Protein AF-A0A1G9HUJ6-F1 (afdb_monomer_lite)

Structure (mmCIF, N/CA/C/O backbone):
data_AF-A0A1G9HUJ6-F1
#
_entry.id   AF-A0A1G9HUJ6-F1
#
loop_
_atom_site.group_PDB
_atom_site.id
_atom_site.type_symbol
_atom_site.label_atom_id
_atom_site.label_alt_id
_atom_site.label_comp_id
_atom_site.label_asym_id
_atom_site.label_entity_id
_atom_site.label_seq_id
_atom_site.pdbx_PDB_ins_code
_atom_site.Cartn_x
_atom_site.Cartn_y
_atom_site.Cartn_z
_atom_site.occupancy
_atom_site.B_iso_or_equiv
_atom_site.auth_seq_id
_atom_site.auth_comp_id
_atom_site.auth_asym_id
_atom_site.auth_atom_id
_atom_site.pdbx_PDB_model_num
ATOM 1 N N . MET A 1 1 ? -15.158 20.736 -7.679 1.00 43.81 1 MET A N 1
ATOM 2 C CA . MET A 1 1 ? -15.222 19.422 -6.992 1.00 43.81 1 MET A CA 1
ATOM 3 C C . MET A 1 1 ? -14.948 18.378 -8.065 1.00 43.81 1 MET A C 1
ATOM 5 O O . MET A 1 1 ? -15.687 18.377 -9.026 1.00 43.81 1 MET A O 1
ATOM 9 N N . THR A 1 2 ? -13.885 17.581 -8.113 1.00 42.66 2 THR A N 1
ATOM 10 C CA . THR A 1 2 ? -12.981 17.024 -7.097 1.00 42.66 2 THR A CA 1
ATOM 11 C C . THR A 1 2 ? -11.716 16.557 -7.832 1.00 42.66 2 THR A C 1
ATOM 13 O O . THR A 1 2 ? -11.769 15.558 -8.539 1.00 42.66 2 THR A O 1
ATOM 16 N N . SER A 1 3 ? -10.585 17.248 -7.661 1.00 42.00 3 SER A N 1
ATOM 17 C CA . SER A 1 3 ? -9.268 16.795 -8.142 1.00 42.00 3 SER A CA 1
ATOM 18 C C . SER A 1 3 ? -8.355 16.583 -6.934 1.00 42.00 3 SER A C 1
ATOM 20 O O . SER A 1 3 ? -7.517 17.410 -6.601 1.00 42.00 3 SER A O 1
ATOM 22 N N . HIS A 1 4 ? -8.610 15.514 -6.177 1.00 45.97 4 HIS A N 1
ATOM 23 C CA . HIS A 1 4 ? -7.849 15.189 -4.960 1.00 45.97 4 HIS A CA 1
ATOM 24 C C . HIS A 1 4 ? -7.481 13.702 -4.859 1.00 45.97 4 HIS A C 1
ATOM 26 O O . HIS A 1 4 ? -7.216 13.213 -3.765 1.00 45.97 4 HIS A O 1
ATOM 32 N N . ARG A 1 5 ? -7.447 12.958 -5.974 1.00 47.28 5 ARG A N 1
ATOM 33 C CA . ARG A 1 5 ? -7.142 11.515 -5.934 1.00 47.28 5 ARG A CA 1
ATOM 34 C C . ARG A 1 5 ? -5.763 11.083 -6.430 1.00 47.28 5 ARG A C 1
ATOM 36 O O . ARG A 1 5 ? -5.448 9.915 -6.274 1.00 47.28 5 ARG A O 1
ATOM 43 N N . VAL A 1 6 ? -4.904 11.980 -6.923 1.00 48.56 6 VAL A N 1
ATOM 44 C CA . VAL A 1 6 ? -3.608 11.559 -7.501 1.00 48.56 6 VAL A CA 1
ATOM 45 C C . VAL A 1 6 ? -2.479 12.558 -7.206 1.00 48.56 6 VAL A C 1
ATOM 47 O O . VAL A 1 6 ? -1.845 13.085 -8.109 1.00 48.56 6 VAL A O 1
ATOM 50 N N . HIS A 1 7 ? -2.221 12.873 -5.934 1.00 51.88 7 HIS A N 1
ATOM 51 C CA . HIS A 1 7 ? -1.004 13.629 -5.577 1.00 51.88 7 HIS A CA 1
ATOM 52 C C . HIS A 1 7 ? 0.163 12.726 -5.156 1.00 51.88 7 HIS A C 1
ATOM 54 O O . HIS A 1 7 ? 1.314 13.112 -5.324 1.00 51.88 7 HIS A O 1
ATOM 60 N N . ASN A 1 8 ? -0.105 11.509 -4.671 1.00 53.94 8 ASN A N 1
ATOM 61 C CA . ASN A 1 8 ? 0.956 10.632 -4.165 1.00 53.94 8 ASN A CA 1
ATOM 62 C C . ASN A 1 8 ? 1.670 9.832 -5.265 1.00 53.94 8 ASN A C 1
ATOM 64 O O . ASN A 1 8 ? 2.846 9.531 -5.104 1.00 53.94 8 ASN A O 1
ATOM 68 N N . LEU A 1 9 ? 1.003 9.543 -6.389 1.00 54.38 9 LEU A N 1
ATOM 69 C CA . LEU A 1 9 ? 1.591 8.766 -7.490 1.00 54.38 9 LEU A CA 1
ATOM 70 C C . LEU A 1 9 ? 2.582 9.576 -8.342 1.00 54.38 9 LEU A C 1
ATOM 72 O O . LEU A 1 9 ? 3.527 9.006 -8.867 1.00 54.38 9 LEU A O 1
ATOM 76 N N . LYS A 1 10 ? 2.461 10.913 -8.378 1.00 55.78 10 LYS A N 1
ATOM 77 C CA . LYS A 1 10 ? 3.434 11.794 -9.057 1.00 55.78 10 LYS A CA 1
ATOM 78 C C . LYS A 1 10 ? 4.864 11.674 -8.520 1.00 55.78 10 LYS A C 1
ATOM 80 O O . LYS A 1 10 ? 5.799 12.068 -9.203 1.00 55.78 10 LYS A O 1
ATOM 85 N N . LYS A 1 11 ? 5.053 11.153 -7.303 1.00 60.00 11 LYS A N 1
ATOM 86 C CA . LYS A 1 11 ? 6.392 10.906 -6.744 1.00 60.00 11 LYS A CA 1
ATOM 87 C C . LYS A 1 11 ? 7.145 9.788 -7.470 1.00 60.00 11 LYS A C 1
ATOM 89 O O . LYS A 1 11 ? 8.364 9.738 -7.368 1.00 60.00 11 LYS A O 1
ATOM 94 N N . PHE A 1 12 ? 6.430 8.919 -8.180 1.00 60.19 12 PHE A N 1
ATOM 95 C CA . PHE A 1 12 ? 6.979 7.736 -8.842 1.00 60.19 12 PHE A CA 1
ATOM 96 C C . PHE A 1 12 ? 7.032 7.883 -10.368 1.00 60.19 12 PHE A C 1
ATOM 98 O O . PHE A 1 12 ? 7.482 6.984 -11.053 1.00 60.19 12 PHE A O 1
ATOM 105 N N . ASP A 1 13 ? 6.662 9.048 -10.904 1.00 57.78 13 ASP A N 1
ATOM 106 C CA . ASP A 1 13 ? 6.658 9.343 -12.346 1.00 57.78 13 ASP A CA 1
ATOM 107 C C . ASP A 1 13 ? 8.056 9.209 -12.999 1.00 57.78 13 ASP A C 1
ATOM 109 O O . ASP A 1 13 ? 8.182 8.998 -14.197 1.00 57.78 13 ASP A O 1
ATOM 113 N N . ASN A 1 14 ? 9.129 9.284 -12.200 1.00 60.34 14 ASN A N 1
ATOM 114 C CA . ASN A 1 14 ? 10.518 9.145 -12.656 1.00 60.34 14 ASN A CA 1
ATOM 115 C C . ASN A 1 14 ? 11.104 7.726 -12.512 1.00 60.34 14 ASN A C 1
ATOM 117 O O . ASN A 1 14 ? 12.304 7.557 -12.715 1.00 60.34 14 ASN A O 1
ATOM 121 N N . THR A 1 15 ? 10.322 6.706 -12.138 1.00 64.44 15 THR A N 1
ATOM 122 C CA . THR A 1 15 ? 10.865 5.344 -11.956 1.00 64.44 15 THR A CA 1
ATOM 123 C C . THR A 1 15 ? 10.963 4.542 -13.253 1.00 64.44 15 THR A C 1
ATOM 125 O O . THR A 1 15 ? 11.563 3.474 -13.243 1.00 64.44 15 THR A O 1
ATOM 128 N N . GLY A 1 16 ? 10.408 5.047 -14.362 1.00 69.88 16 GLY A N 1
ATOM 129 C CA . GLY A 1 16 ? 10.377 4.345 -15.652 1.00 69.88 16 GLY A CA 1
ATOM 130 C C . GLY A 1 16 ? 9.328 3.229 -15.743 1.00 69.88 16 GLY A C 1
ATOM 131 O O . GLY A 1 16 ? 9.265 2.557 -16.765 1.00 69.88 16 GLY A O 1
ATOM 132 N N . GLU A 1 17 ? 8.513 3.061 -14.699 1.00 78.12 17 GLU A N 1
ATOM 133 C CA . GLU A 1 17 ? 7.404 2.102 -14.639 1.00 78.12 17 GLU A CA 1
ATOM 134 C C . GLU A 1 17 ? 6.116 2.712 -15.189 1.00 78.12 17 GLU A C 1
ATOM 136 O O . GLU A 1 17 ? 5.870 3.914 -15.036 1.00 78.12 17 GLU A O 1
ATOM 141 N N . ASP A 1 18 ? 5.277 1.870 -15.791 1.00 85.88 18 ASP A N 1
ATOM 142 C CA . ASP A 1 18 ? 3.991 2.301 -16.319 1.00 85.88 18 ASP A CA 1
ATOM 143 C C . ASP A 1 18 ? 3.049 2.750 -15.189 1.00 85.88 18 ASP A C 1
ATOM 145 O O . ASP A 1 18 ? 2.953 2.144 -14.115 1.00 85.88 18 ASP A O 1
ATOM 149 N N . MET A 1 19 ? 2.344 3.858 -15.416 1.00 82.75 19 MET A N 1
ATOM 150 C CA . MET A 1 19 ? 1.463 4.433 -14.404 1.00 82.75 19 MET A CA 1
AT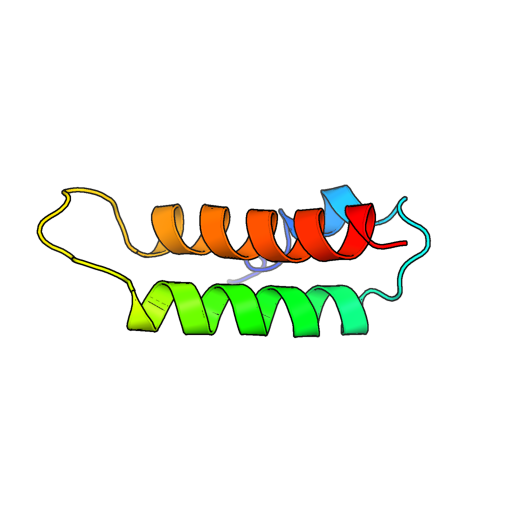OM 151 C C . MET A 1 19 ? 0.294 3.495 -14.062 1.00 82.75 19 MET A C 1
ATOM 153 O O . MET A 1 19 ? -0.138 3.470 -12.907 1.00 82.75 19 MET A O 1
ATOM 157 N N . GLU A 1 20 ? -0.201 2.713 -15.023 1.00 87.38 20 GLU A N 1
ATOM 158 C CA . GLU A 1 20 ? -1.270 1.730 -14.815 1.00 87.38 20 GLU A CA 1
ATOM 159 C C . GLU A 1 20 ? -0.789 0.569 -13.927 1.00 87.38 20 GLU A C 1
ATOM 161 O O . GLU A 1 20 ? -1.539 0.095 -13.062 1.00 87.38 20 GLU A O 1
ATOM 166 N N . ASP A 1 21 ? 0.480 0.169 -14.052 1.00 88.38 21 ASP A N 1
ATOM 167 C CA . ASP A 1 21 ? 1.094 -0.852 -13.197 1.00 88.38 21 ASP A CA 1
ATOM 168 C C . ASP A 1 21 ? 1.228 -0.346 -11.756 1.00 88.38 21 ASP A C 1
ATOM 170 O O . ASP A 1 21 ? 0.800 -1.014 -10.808 1.00 88.38 21 ASP A O 1
ATOM 174 N N . LEU A 1 22 ? 1.699 0.892 -11.568 1.00 88.56 22 LEU A N 1
ATOM 175 C CA . LEU A 1 22 ? 1.769 1.530 -10.247 1.00 88.56 22 LEU A CA 1
ATOM 176 C C . LEU A 1 22 ? 0.386 1.686 -9.591 1.00 88.56 22 LEU A C 1
ATOM 178 O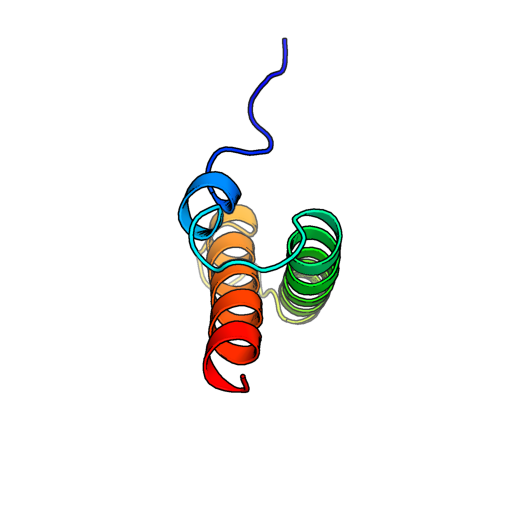 O . LEU A 1 22 ? 0.254 1.523 -8.373 1.00 88.56 22 LEU A O 1
ATOM 182 N N . ILE A 1 23 ? -0.659 1.979 -10.373 1.00 89.31 23 ILE A N 1
ATOM 183 C CA . ILE A 1 23 ? -2.049 2.025 -9.890 1.00 89.31 23 ILE A CA 1
ATOM 184 C C . ILE A 1 23 ? -2.518 0.631 -9.465 1.00 89.31 23 ILE A C 1
ATOM 186 O O . ILE A 1 23 ? -3.148 0.489 -8.409 1.00 89.31 23 ILE A O 1
ATOM 190 N N . SER A 1 24 ? -2.195 -0.400 -10.242 1.00 93.88 24 SER A N 1
ATOM 191 C CA . SER A 1 24 ? -2.541 -1.790 -9.934 1.00 93.88 24 SER A CA 1
ATOM 192 C C . SER A 1 24 ? -1.865 -2.259 -8.641 1.00 93.88 24 SER A C 1
ATOM 194 O O . SER A 1 24 ? -2.541 -2.740 -7.727 1.00 93.88 24 SER A O 1
ATOM 196 N N . ILE A 1 25 ? -0.562 -2.004 -8.488 1.00 93.31 25 ILE A N 1
ATOM 197 C CA . ILE A 1 25 ? 0.206 -2.291 -7.264 1.00 93.31 25 ILE A CA 1
ATOM 198 C C . ILE A 1 25 ? -0.353 -1.508 -6.070 1.00 93.31 25 ILE A C 1
ATOM 200 O O . ILE A 1 25 ? -0.577 -2.061 -4.989 1.00 93.31 25 ILE A O 1
ATOM 204 N N . GLY A 1 26 ? -0.646 -0.220 -6.258 1.00 93.75 26 GLY A N 1
ATOM 205 C CA . GLY A 1 26 ? -1.264 0.598 -5.221 1.00 93.75 26 GLY A CA 1
ATOM 206 C C . GLY A 1 26 ? -2.640 0.072 -4.799 1.00 93.75 26 GLY A C 1
ATOM 207 O O . GLY A 1 26 ? -2.975 0.088 -3.614 1.00 93.75 26 GLY A O 1
ATOM 208 N N . THR A 1 27 ? -3.422 -0.468 -5.733 1.00 94.62 27 THR A N 1
ATOM 209 C CA . THR A 1 27 ? -4.724 -1.087 -5.443 1.00 94.62 27 THR A CA 1
ATOM 210 C C . THR A 1 27 ? -4.568 -2.328 -4.563 1.00 94.62 27 THR A C 1
ATOM 212 O O . THR A 1 27 ? -5.312 -2.477 -3.591 1.00 94.62 27 THR A O 1
ATOM 215 N N . ILE A 1 28 ? -3.553 -3.162 -4.813 1.00 95.12 28 ILE A N 1
ATOM 216 C CA . ILE A 1 28 ? -3.206 -4.300 -3.943 1.00 95.12 28 ILE A CA 1
ATOM 217 C C . ILE A 1 28 ? -2.880 -3.809 -2.521 1.00 95.12 28 ILE A C 1
ATOM 219 O O . ILE A 1 28 ? -3.414 -4.333 -1.538 1.00 95.12 28 ILE A O 1
ATOM 223 N N . GLY A 1 29 ? -2.076 -2.747 -2.397 1.00 95.25 29 GLY A N 1
ATOM 224 C CA . GLY A 1 29 ? -1.750 -2.133 -1.105 1.00 95.25 29 GLY A CA 1
ATOM 225 C C . GLY A 1 29 ? -2.966 -1.577 -0.366 1.00 95.25 29 GLY A C 1
ATOM 226 O O . GLY A 1 29 ? -3.056 -1.696 0.858 1.00 95.25 29 GLY A O 1
ATOM 227 N N . LEU A 1 30 ? -3.935 -1.021 -1.094 1.00 94.62 30 LEU A N 1
ATOM 228 C CA . LEU A 1 30 ? -5.190 -0.537 -0.526 1.00 94.62 30 LEU A CA 1
ATOM 229 C C . LEU A 1 30 ? -6.069 -1.682 -0.002 1.00 94.62 30 LEU A C 1
ATOM 231 O O . LEU A 1 30 ? -6.604 -1.564 1.100 1.00 94.62 30 LEU A O 1
ATOM 235 N N . ILE A 1 31 ? -6.200 -2.783 -0.747 1.00 96.12 31 ILE A N 1
ATOM 236 C CA . ILE A 1 31 ? -6.977 -3.959 -0.320 1.00 96.12 31 ILE A CA 1
ATOM 237 C C . ILE A 1 31 ? -6.399 -4.516 0.985 1.00 96.12 31 ILE A C 1
ATOM 239 O O . ILE A 1 31 ? -7.109 -4.594 1.989 1.00 96.12 31 ILE A O 1
ATOM 243 N N . LYS A 1 32 ? -5.083 -4.765 1.020 1.00 93.88 32 LYS A N 1
ATOM 244 C CA . LYS A 1 32 ? -4.375 -5.244 2.222 1.00 93.88 32 LYS A CA 1
ATOM 245 C C . LYS A 1 32 ? -4.563 -4.296 3.404 1.00 93.88 32 LYS A C 1
ATOM 247 O O . LYS A 1 32 ? -4.731 -4.746 4.542 1.00 93.88 32 LYS A O 1
ATOM 252 N N . ALA A 1 33 ? -4.551 -2.985 3.148 1.00 95.12 33 ALA A N 1
ATOM 253 C CA . ALA A 1 33 ? -4.799 -1.986 4.176 1.00 95.12 33 ALA A CA 1
ATOM 254 C C . ALA A 1 33 ? -6.209 -2.104 4.753 1.00 95.12 33 ALA A C 1
ATOM 256 O O . ALA A 1 33 ? -6.358 -2.065 5.969 1.00 95.12 33 ALA A O 1
ATOM 257 N N . ILE A 1 34 ? -7.233 -2.254 3.910 1.00 94.56 34 ILE A N 1
ATOM 258 C CA . ILE A 1 34 ? -8.626 -2.390 4.351 1.00 94.56 34 ILE A CA 1
ATOM 259 C C . ILE A 1 34 ? -8.805 -3.673 5.171 1.00 94.56 34 ILE A C 1
ATOM 261 O O . ILE A 1 34 ? -9.370 -3.613 6.262 1.00 94.56 34 ILE A O 1
ATOM 265 N N . GLU A 1 35 ? -8.266 -4.803 4.709 1.00 95.38 35 GLU A N 1
ATOM 266 C CA . GLU A 1 35 ? -8.361 -6.093 5.410 1.00 95.38 35 GLU A CA 1
ATOM 267 C C . GLU A 1 35 ? -7.620 -6.095 6.761 1.00 95.38 35 GLU A C 1
ATOM 269 O O . GLU A 1 35 ? -8.082 -6.651 7.764 1.00 95.38 35 GLU A O 1
ATOM 274 N N . SER A 1 36 ? -6.465 -5.429 6.818 1.00 93.62 36 SER A N 1
ATOM 275 C CA . SER A 1 36 ? -5.614 -5.383 8.014 1.00 93.62 36 SER A CA 1
ATOM 276 C C . SER A 1 36 ? -5.949 -4.232 8.962 1.00 93.62 36 SER A C 1
ATOM 278 O O . SER A 1 36 ? -5.433 -4.190 10.086 1.00 93.62 36 SER A O 1
ATOM 280 N N . TYR A 1 37 ? -6.791 -3.284 8.544 1.00 95.38 37 TYR A N 1
ATOM 281 C CA . TYR A 1 37 ? -7.096 -2.107 9.344 1.00 95.38 37 TYR A CA 1
ATOM 282 C C . TYR A 1 37 ? -7.767 -2.498 10.663 1.00 95.38 37 TYR A C 1
ATOM 284 O O . TYR A 1 37 ? -8.583 -3.419 10.758 1.00 95.38 37 TYR A O 1
ATOM 292 N N . ARG A 1 38 ? -7.390 -1.787 11.725 1.00 92.75 38 ARG A N 1
ATOM 293 C CA . ARG A 1 38 ? -7.980 -1.924 13.056 1.00 92.75 38 ARG A CA 1
ATOM 294 C C . ARG A 1 38 ? -8.354 -0.525 13.545 1.00 92.75 38 ARG A C 1
ATOM 296 O O . ARG A 1 38 ? -7.443 0.239 13.879 1.00 92.75 38 ARG A O 1
ATOM 303 N N . PRO A 1 39 ? -9.653 -0.177 13.615 1.00 86.88 39 PRO A N 1
ATOM 304 C CA . PRO A 1 39 ? -10.083 1.171 14.000 1.00 86.88 39 PRO A CA 1
ATOM 305 C C . PRO A 1 39 ? -9.650 1.539 15.428 1.00 86.88 39 PRO A C 1
ATOM 307 O O . PRO A 1 39 ? -9.412 2.702 15.739 1.00 86.88 39 PRO A O 1
ATOM 310 N N . ASN A 1 40 ? -9.428 0.532 16.270 1.00 89.31 40 ASN A N 1
ATOM 311 C CA . ASN A 1 40 ? -9.046 0.665 17.673 1.00 89.31 40 ASN A CA 1
ATOM 312 C C . ASN A 1 40 ? -7.598 1.161 17.869 1.00 89.31 40 ASN A C 1
ATOM 314 O O . ASN A 1 40 ? -7.196 1.423 18.997 1.00 89.31 40 ASN A O 1
ATOM 318 N N . LYS A 1 41 ? -6.795 1.285 16.800 1.00 84.56 41 LYS A N 1
ATOM 319 C CA . LYS A 1 41 ? -5.393 1.745 16.867 1.00 84.56 41 LYS A CA 1
ATOM 320 C C . LYS A 1 41 ? -5.225 3.268 16.748 1.00 84.56 41 LYS A C 1
ATOM 322 O O . LYS A 1 41 ? -4.105 3.742 16.577 1.00 84.56 41 LYS A O 1
ATOM 327 N N . GLY A 1 42 ? -6.315 4.040 16.770 1.00 85.94 42 GLY A N 1
ATOM 328 C CA . GLY A 1 42 ? -6.276 5.513 16.795 1.00 85.94 42 GLY A CA 1
ATOM 329 C C . GLY A 1 42 ? -5.772 6.188 15.511 1.00 85.94 42 GLY A C 1
ATOM 330 O O . GLY A 1 42 ? -5.674 7.409 15.451 1.00 85.94 42 GLY A O 1
ATOM 331 N N . THR A 1 43 ? -5.468 5.420 14.462 1.00 90.75 43 THR A N 1
ATOM 332 C CA . THR A 1 43 ? -5.023 5.942 13.163 1.00 90.75 43 THR A CA 1
ATOM 333 C C . THR A 1 43 ? -6.185 5.931 12.182 1.00 90.75 43 THR A C 1
ATOM 335 O O . THR A 1 43 ? -6.890 4.931 12.078 1.00 90.75 43 THR A O 1
ATOM 338 N N . LYS A 1 44 ? -6.384 7.014 11.423 1.00 92.88 44 LYS A N 1
ATOM 339 C CA . LYS A 1 44 ? -7.408 7.062 10.368 1.00 92.88 44 LYS A CA 1
ATOM 340 C C . LYS A 1 44 ? -7.079 6.056 9.261 1.00 92.88 44 LYS A C 1
ATOM 342 O O . LYS A 1 44 ? -5.923 5.962 8.850 1.00 92.88 44 LYS A O 1
ATOM 347 N N . LEU A 1 45 ? -8.094 5.371 8.727 1.00 90.62 45 LEU A N 1
ATOM 348 C CA . LEU A 1 45 ? -7.931 4.417 7.619 1.00 90.62 45 LEU A CA 1
ATOM 349 C C . LEU A 1 45 ? -7.152 5.024 6.446 1.00 90.62 45 LEU A C 1
ATOM 351 O O . LEU A 1 45 ? -6.234 4.391 5.948 1.00 90.62 45 LEU A O 1
ATOM 355 N N . ALA A 1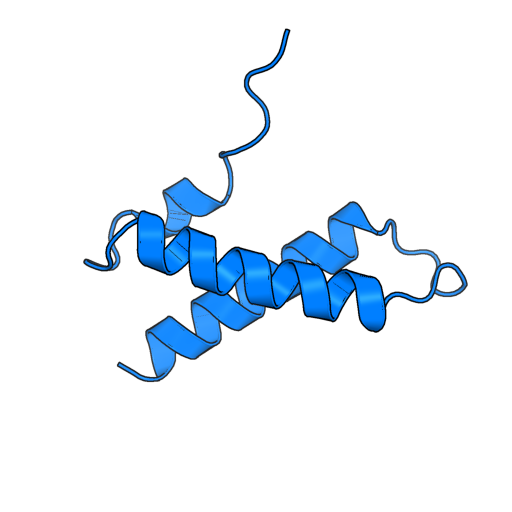 46 ? -7.444 6.271 6.062 1.00 91.38 46 ALA A N 1
ATOM 356 C CA . ALA A 1 46 ? -6.739 6.955 4.976 1.00 91.38 46 ALA A CA 1
ATOM 357 C C . ALA A 1 46 ? -5.218 7.058 5.211 1.00 91.38 46 ALA A C 1
ATOM 359 O O . ALA A 1 46 ? -4.433 6.860 4.289 1.00 91.38 46 ALA A O 1
ATOM 360 N N . THR A 1 47 ? -4.795 7.327 6.449 1.00 93.62 47 THR A N 1
ATOM 361 C CA . THR A 1 47 ? -3.376 7.402 6.825 1.00 93.62 47 THR A CA 1
ATOM 362 C C . THR A 1 47 ? -2.721 6.024 6.801 1.00 93.62 47 THR A C 1
ATOM 364 O O . THR A 1 47 ? -1.598 5.887 6.326 1.00 93.62 47 THR A O 1
ATOM 367 N N . PHE A 1 48 ? -3.421 4.997 7.288 1.00 93.88 48 PHE A N 1
ATOM 368 C CA . PHE A 1 48 ? -2.930 3.620 7.251 1.00 93.88 48 PHE A CA 1
ATOM 369 C C . PHE A 1 48 ? -2.808 3.104 5.809 1.00 93.88 48 PHE A C 1
ATOM 371 O O . PHE A 1 48 ? -1.750 2.620 5.417 1.00 93.88 48 PHE A O 1
ATOM 378 N N . ALA A 1 49 ? -3.848 3.308 4.999 1.00 94.62 49 ALA A N 1
ATOM 379 C CA . ALA A 1 49 ? -3.883 2.931 3.593 1.00 94.62 49 ALA A CA 1
ATOM 380 C C . ALA A 1 49 ? -2.791 3.621 2.774 1.00 94.62 49 ALA A C 1
ATOM 382 O O . ALA A 1 49 ? -2.115 2.950 2.004 1.00 94.62 49 ALA A O 1
ATOM 383 N N . ALA A 1 50 ? -2.550 4.920 2.983 1.00 94.00 50 ALA A N 1
ATOM 384 C CA . ALA A 1 50 ? -1.464 5.624 2.304 1.00 94.00 50 ALA A CA 1
ATOM 385 C C . ALA A 1 50 ? -0.094 4.968 2.554 1.00 94.00 50 ALA A C 1
ATOM 387 O O . ALA A 1 50 ? 0.682 4.820 1.615 1.00 94.00 50 ALA A O 1
ATOM 388 N N . ARG A 1 51 ? 0.179 4.516 3.790 1.00 92.81 51 ARG A N 1
ATOM 389 C CA . ARG A 1 51 ? 1.425 3.802 4.121 1.00 92.81 51 ARG A CA 1
ATOM 390 C C . ARG A 1 51 ? 1.502 2.428 3.457 1.00 92.81 51 ARG A C 1
ATOM 392 O O . ARG A 1 51 ? 2.566 2.060 2.981 1.00 92.81 51 ARG A O 1
ATOM 399 N N . CYS A 1 52 ? 0.404 1.674 3.420 1.00 94.81 52 CYS A N 1
ATOM 400 C CA . CYS A 1 52 ? 0.372 0.366 2.759 1.00 94.81 52 CYS A CA 1
ATOM 401 C C . CYS A 1 52 ? 0.571 0.479 1.242 1.00 94.81 52 CYS A C 1
ATOM 403 O O . CYS A 1 52 ? 1.350 -0.281 0.682 1.00 94.81 52 CYS A O 1
ATOM 405 N N . ILE A 1 53 ? -0.084 1.450 0.600 1.00 93.75 53 ILE A N 1
ATOM 406 C CA . ILE A 1 53 ? 0.071 1.738 -0.833 1.00 93.75 53 ILE A CA 1
ATOM 407 C C . ILE A 1 53 ? 1.530 2.083 -1.150 1.00 93.75 53 ILE A C 1
ATOM 409 O O . ILE A 1 53 ? 2.126 1.482 -2.037 1.00 93.75 53 ILE A O 1
ATOM 413 N N . GLU A 1 54 ? 2.121 3.016 -0.396 1.00 93.19 54 GLU A N 1
ATOM 414 C CA . GLU A 1 54 ? 3.521 3.411 -0.581 1.00 93.19 54 GLU A CA 1
ATOM 415 C C . GLU A 1 54 ? 4.476 2.228 -0.362 1.00 93.19 54 GLU A C 1
ATOM 417 O O . GLU A 1 54 ? 5.431 2.061 -1.115 1.00 93.19 54 GLU A O 1
ATOM 422 N N . ASN A 1 55 ? 4.195 1.368 0.622 1.00 93.19 55 ASN A N 1
ATOM 423 C CA . ASN A 1 55 ? 5.011 0.192 0.900 1.00 93.19 55 ASN A CA 1
ATOM 424 C C . ASN A 1 55 ? 4.990 -0.835 -0.241 1.00 93.19 55 ASN A C 1
ATOM 426 O O . ASN A 1 55 ? 6.054 -1.326 -0.603 1.00 93.19 55 ASN A O 1
ATOM 430 N N . GLU A 1 56 ? 3.823 -1.161 -0.810 1.00 93.44 56 GLU A N 1
ATOM 431 C CA . GLU A 1 56 ? 3.752 -2.110 -1.935 1.00 93.44 56 GLU A CA 1
ATOM 432 C C . GLU A 1 56 ? 4.459 -1.560 -3.178 1.00 93.44 56 GLU A C 1
ATOM 434 O O . GLU A 1 56 ? 5.236 -2.278 -3.802 1.00 93.44 56 GLU A O 1
ATOM 439 N N . ILE A 1 57 ? 4.265 -0.272 -3.491 1.00 90.94 57 ILE A N 1
ATOM 440 C CA . ILE A 1 57 ? 4.960 0.384 -4.609 1.00 90.94 57 ILE A CA 1
ATOM 441 C C . ILE A 1 57 ? 6.480 0.344 -4.391 1.00 90.94 57 ILE A C 1
ATOM 443 O O . ILE A 1 57 ? 7.226 -0.043 -5.285 1.00 90.94 57 ILE A O 1
ATOM 447 N N . LEU A 1 58 ? 6.961 0.675 -3.187 1.00 90.44 58 LEU A N 1
ATOM 448 C CA . LEU A 1 58 ? 8.390 0.603 -2.864 1.00 90.44 58 LEU A CA 1
ATOM 449 C C . LEU A 1 58 ? 8.946 -0.825 -2.900 1.00 90.44 58 LEU A C 1
ATOM 451 O O . LEU A 1 58 ? 10.117 -1.002 -3.224 1.00 90.44 58 LEU A O 1
ATOM 455 N N . MET A 1 59 ? 8.155 -1.834 -2.528 1.00 91.38 59 MET A N 1
ATOM 456 C CA . MET A 1 59 ? 8.569 -3.236 -2.617 1.00 91.38 59 MET A CA 1
ATOM 457 C C . MET A 1 59 ? 8.753 -3.668 -4.070 1.00 91.38 59 MET A C 1
ATOM 459 O O . MET A 1 59 ? 9.778 -4.271 -4.377 1.00 91.38 59 MET A O 1
ATOM 463 N N . HIS A 1 60 ? 7.815 -3.311 -4.950 1.00 89.56 60 HIS A N 1
ATOM 464 C CA . HIS A 1 60 ? 7.919 -3.580 -6.385 1.00 89.56 60 HIS A CA 1
ATOM 465 C C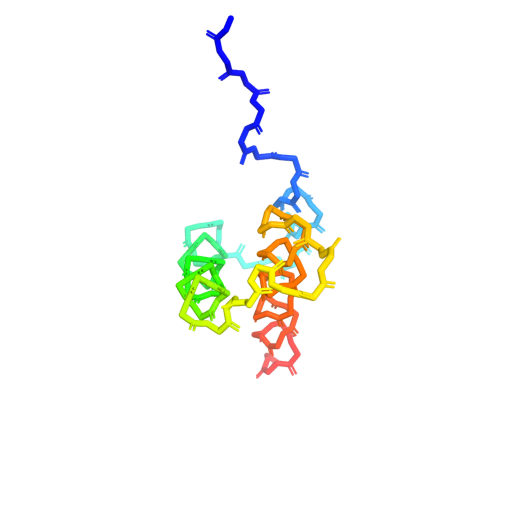 . HIS A 1 60 ? 9.158 -2.921 -6.994 1.00 89.56 60 HIS A C 1
ATOM 467 O O . HIS A 1 60 ? 9.998 -3.600 -7.574 1.00 89.56 60 HIS A O 1
ATOM 473 N N . LEU A 1 61 ? 9.349 -1.624 -6.738 1.00 86.31 61 LEU A N 1
ATOM 474 C CA . LEU A 1 61 ? 10.491 -0.864 -7.256 1.00 86.31 61 LEU A CA 1
ATOM 475 C C . LEU A 1 61 ? 11.858 -1.367 -6.763 1.00 86.31 61 LEU A C 1
ATOM 477 O O . LEU A 1 61 ? 12.861 -1.132 -7.423 1.00 86.31 61 LEU A O 1
ATOM 481 N N . ARG A 1 62 ? 11.925 -2.025 -5.598 1.00 87.62 62 ARG A N 1
ATOM 482 C CA . ARG A 1 62 ? 13.162 -2.645 -5.080 1.00 87.62 62 ARG A CA 1
ATOM 483 C C . ARG A 1 62 ? 13.416 -4.051 -5.618 1.00 87.62 62 ARG A C 1
ATOM 485 O O . ARG A 1 62 ? 14.496 -4.581 -5.382 1.00 87.62 62 ARG A O 1
ATOM 492 N N . SER A 1 63 ? 12.405 -4.678 -6.214 1.00 81.56 63 SER A N 1
ATOM 493 C CA . SER A 1 63 ? 12.500 -6.027 -6.773 1.00 81.56 63 SER A CA 1
ATOM 494 C C . SER A 1 63 ? 12.896 -6.030 -8.254 1.00 81.56 63 SER A C 1
ATOM 496 O O . SER A 1 63 ? 13.094 -7.117 -8.802 1.00 81.56 63 SER A O 1
ATOM 498 N N . LEU A 1 64 ? 12.976 -4.850 -8.876 1.00 72.88 64 LEU A N 1
ATOM 499 C CA . LEU A 1 64 ? 13.564 -4.601 -10.195 1.00 72.88 64 LEU A CA 1
ATOM 500 C C . LEU A 1 64 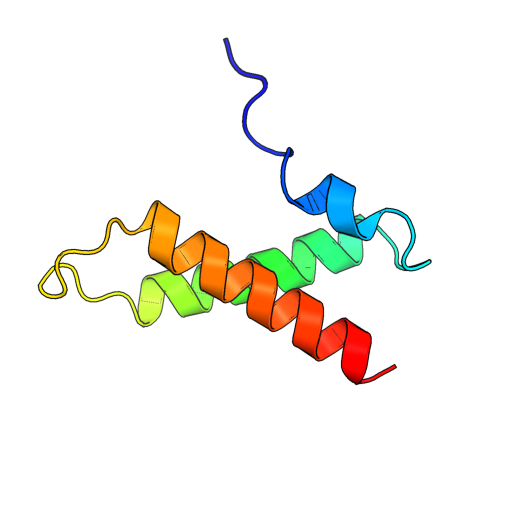? 15.096 -4.577 -10.100 1.00 72.88 64 LEU A C 1
ATOM 502 O O . LEU A 1 64 ? 15.739 -5.149 -11.006 1.00 72.88 64 LEU A O 1
#

Secondary structure (DSSP, 8-state):
----S-SSGGGGTTSS--HHHHHHHHHHHHHHHHHH--GGGS--HHHHHHHHHHHHHHHHHH--

pLDDT: mean 81.51, std 17.07, range [42.0, 96.12]

Organism: NCBI:txid1174501

Foldseek 3Di:
DDDDDDPVLVVCPPLPDDSVVLVVQLVVLQVCLVVPDDVVPVDDSVVSSVVSSVVSSVVVSVVD

Radius of gyration: 12.61 Å; chains: 1; bounding box: 29×26×34 Å

Sequence (64 aa):
MTSHRVHNLKKFDNTGEDMEDLISIGTIGLIKAIESYRPNKGTKLATFAARCIENEILMHLRSL

InterPro domains:
  IPR000943 RNA polymerase sigma-70 [PS00715] (21-34)
  IPR007627 RNA polymerase sigma-70 region 2 [PF04542] (9-63)
  IPR013325 RNA polymerase sigma factor, region 2 [SSF88946] (8-63)
  IPR050813 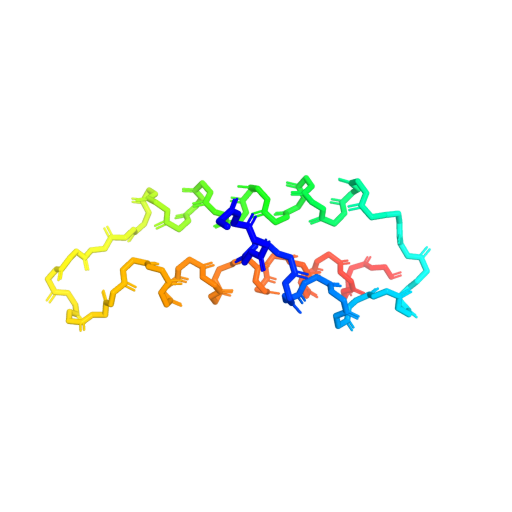Bacterial Sigma-70 Factor [PTHR30376] (9-62)